Protein AF-A0A2P8I3M5-F1 (afdb_monomer)

Sequence (107 aa):
MVAFTRAARALTTAPCRYTCTAVVDALADVVRSRLVVALPGRVEPVDDRTCRVRLGADAIEHVAADLLLLGAPYTLDASPEVLAALRSAGSGLTGRRPGPPGAPGSR

Mean predicted aligned error: 9.59 Å

Radius of gyration: 16.98 Å; Cα contacts (8 Å, |Δi|>4): 128; chains: 1; bounding box: 29×29×72 Å

Solvent-accessible surface area (backbone atoms only — not comparable to full-atom values): 6620 Å² total; per-residue (Å²): 140,80,86,87,79,79,85,81,77,81,75,84,62,78,86,43,78,38,57,38,38,34,44,30,67,39,42,38,68,64,43,51,75,47,42,94,79,64,57,90,79,29,61,39,67,74,54,100,48,26,15,36,36,57,47,64,26,78,46,65,66,58,45,50,49,54,59,60,44,53,76,57,62,64,50,78,52,58,51,73,66,51,55,50,51,48,52,52,53,54,47,35,74,80,53,79,62,79,71,77,81,76,72,83,77,94,123

Secondary structure (DSSP, 8-state):
----------------SEEEEEEESS-HHHHHHH-TT--TTSEEE-SSS-EEEEEEESSHHHHHHHHHHT-S-EEEEE-HHHHHHHHHHHHHHHS-PPPPPPPSP--

Organism: Saccharothrix carnea (NCBI:txid1280637)

Structure (mmCIF, N/CA/C/O backbone):
data_AF-A0A2P8I3M5-F1
#
_entry.id   AF-A0A2P8I3M5-F1
#
loop_
_atom_site.group_PDB
_atom_site.id
_atom_site.type_symbol
_atom_site.label_atom_id
_atom_site.label_alt_id
_atom_site.label_comp_id
_atom_site.label_asym_id
_atom_site.label_entity_id
_atom_site.label_seq_id
_atom_site.pdbx_PDB_ins_code
_atom_site.Cartn_x
_atom_site.Cartn_y
_atom_site.Cartn_z
_atom_site.occupancy
_atom_site.B_iso_or_equiv
_atom_site.auth_seq_id
_atom_site.auth_comp_id
_atom_site.auth_asym_id
_atom_site.auth_atom_id
_atom_site.pdbx_PDB_model_num
ATOM 1 N N . MET A 1 1 ? -3.177 -2.944 33.459 1.00 35.22 1 MET A N 1
ATOM 2 C CA . MET A 1 1 ? -2.126 -3.941 33.169 1.00 35.22 1 MET A CA 1
ATOM 3 C C . MET A 1 1 ? -2.703 -4.913 32.147 1.00 35.22 1 MET A C 1
ATOM 5 O O . MET A 1 1 ? -3.343 -5.878 32.533 1.00 35.22 1 MET A O 1
ATOM 9 N N . VAL A 1 2 ? -2.622 -4.579 30.856 1.00 36.25 2 VAL A N 1
ATOM 10 C CA . VAL A 1 2 ? -3.164 -5.426 29.779 1.00 36.25 2 VAL A CA 1
ATOM 11 C C . VAL A 1 2 ? -1.988 -6.149 29.141 1.00 36.25 2 VAL A C 1
ATOM 13 O O . VAL A 1 2 ? -1.085 -5.515 28.597 1.00 36.25 2 VAL A O 1
ATOM 16 N N . ALA A 1 3 ? -1.975 -7.471 29.283 1.00 37.25 3 ALA A N 1
ATOM 17 C CA . ALA A 1 3 ? -0.986 -8.349 28.688 1.00 37.25 3 ALA A CA 1
ATOM 18 C C . ALA A 1 3 ? -1.181 -8.375 27.165 1.00 37.25 3 ALA A C 1
ATOM 20 O O . ALA A 1 3 ? -2.072 -9.047 26.652 1.00 37.25 3 ALA A O 1
ATOM 21 N N . PHE A 1 4 ? -0.346 -7.634 26.437 1.00 42.16 4 PHE A N 1
ATOM 22 C CA . PHE A 1 4 ? -0.193 -7.819 24.999 1.00 42.16 4 PHE A CA 1
ATOM 23 C C . PHE A 1 4 ? 0.699 -9.034 24.773 1.00 42.16 4 PHE A C 1
ATOM 25 O O . PHE A 1 4 ? 1.921 -8.970 24.891 1.00 42.16 4 PHE A O 1
ATOM 32 N N . THR A 1 5 ? 0.096 -10.178 24.473 1.00 53.59 5 THR A N 1
ATOM 33 C CA . THR A 1 5 ? 0.860 -11.325 23.987 1.00 53.59 5 THR A CA 1
ATOM 34 C C . THR A 1 5 ? 0.069 -12.051 22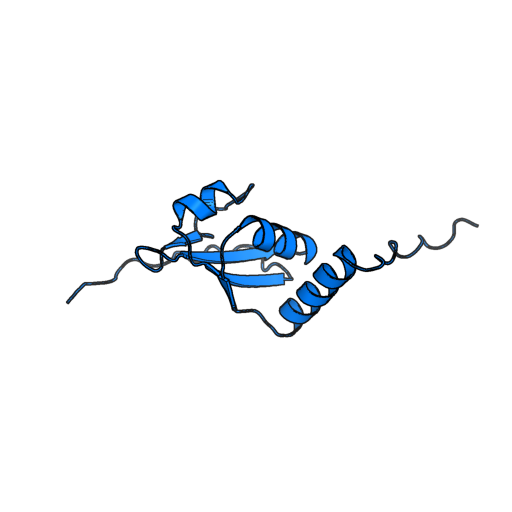.917 1.00 53.59 5 THR A C 1
ATOM 36 O O . THR A 1 5 ? -0.801 -12.860 23.221 1.00 53.59 5 THR A O 1
ATOM 39 N N . ARG A 1 6 ? 0.441 -11.840 21.650 1.00 48.25 6 ARG A N 1
ATOM 40 C CA . ARG A 1 6 ? 0.726 -12.984 20.781 1.00 48.25 6 ARG A CA 1
ATOM 41 C C . ARG A 1 6 ? 1.620 -12.603 19.607 1.00 48.25 6 ARG A C 1
ATOM 43 O O . ARG A 1 6 ? 1.376 -11.637 18.897 1.00 48.25 6 ARG A O 1
ATOM 50 N N . ALA A 1 7 ? 2.660 -13.412 19.451 1.00 54.00 7 ALA A N 1
ATOM 51 C CA . ALA A 1 7 ? 3.700 -13.336 18.443 1.00 54.00 7 ALA A CA 1
ATOM 52 C C . ALA A 1 7 ? 3.157 -13.162 17.015 1.00 54.00 7 ALA A C 1
ATOM 54 O O . ALA A 1 7 ? 2.372 -13.983 16.532 1.00 54.00 7 ALA A O 1
ATOM 55 N N . ALA A 1 8 ? 3.658 -12.143 16.315 1.00 47.31 8 ALA A N 1
ATOM 56 C CA . ALA A 1 8 ? 3.566 -12.064 14.866 1.00 47.31 8 ALA A CA 1
ATOM 57 C C . ALA A 1 8 ? 4.478 -13.151 14.278 1.00 47.31 8 ALA A C 1
ATOM 59 O O . ALA A 1 8 ? 5.704 -13.043 14.309 1.00 47.31 8 ALA A O 1
ATOM 60 N N . ARG A 1 9 ? 3.881 -14.236 13.778 1.00 42.72 9 ARG A N 1
ATOM 61 C CA . ARG A 1 9 ? 4.594 -15.240 12.985 1.00 42.72 9 ARG A CA 1
ATOM 62 C C . ARG A 1 9 ? 5.110 -14.530 11.735 1.00 42.72 9 ARG A C 1
ATOM 64 O O . ARG A 1 9 ? 4.319 -14.176 10.865 1.00 42.72 9 ARG A O 1
ATOM 71 N N . ALA A 1 10 ? 6.414 -14.268 11.689 1.00 48.97 10 ALA A N 1
ATOM 72 C CA . ALA A 1 10 ? 7.075 -13.661 10.545 1.00 48.97 10 ALA A CA 1
ATOM 73 C C . ALA A 1 10 ? 6.863 -14.566 9.326 1.00 48.97 10 ALA A C 1
ATOM 75 O O . ALA A 1 10 ? 7.437 -15.649 9.222 1.00 48.97 10 ALA A O 1
ATOM 76 N N . LEU A 1 11 ? 5.962 -14.160 8.436 1.00 51.62 11 LEU A N 1
ATOM 77 C CA . LEU A 1 11 ? 5.777 -14.814 7.152 1.00 51.62 11 LEU A CA 1
ATOM 78 C C . LEU A 1 11 ? 6.917 -14.338 6.255 1.00 51.62 11 LEU A C 1
ATOM 80 O O . LEU A 1 11 ? 6.892 -13.210 5.761 1.00 51.62 11 LEU A O 1
ATOM 84 N N . THR A 1 12 ? 7.921 -15.200 6.079 1.00 46.53 12 THR A N 1
ATOM 85 C CA . THR A 1 12 ? 8.923 -15.109 5.012 1.00 46.53 12 THR A CA 1
ATOM 86 C C . THR A 1 12 ? 8.187 -15.132 3.676 1.00 46.53 12 THR A C 1
ATOM 88 O O . THR A 1 12 ? 7.952 -16.170 3.068 1.00 46.53 12 THR A O 1
ATOM 91 N N . THR A 1 13 ? 7.758 -13.952 3.246 1.00 54.69 13 THR A N 1
ATOM 92 C CA . THR A 1 13 ? 7.570 -13.665 1.830 1.00 54.69 13 THR A CA 1
ATOM 93 C C . THR A 1 13 ? 8.987 -13.592 1.270 1.00 54.69 13 THR A C 1
ATOM 95 O O . THR A 1 13 ? 9.858 -13.025 1.938 1.00 54.69 13 THR A O 1
ATOM 98 N N . ALA A 1 14 ? 9.259 -14.193 0.108 1.00 59.62 14 ALA A N 1
ATOM 99 C CA . ALA A 1 14 ? 10.522 -13.932 -0.583 1.00 59.62 14 ALA A CA 1
ATOM 100 C C . ALA A 1 14 ? 10.753 -12.407 -0.599 1.00 59.62 14 ALA A C 1
ATOM 102 O O . ALA A 1 14 ? 9.772 -11.679 -0.785 1.00 59.62 14 ALA A O 1
ATOM 103 N N . PRO A 1 15 ? 11.969 -11.913 -0.305 1.00 65.50 15 PRO A N 1
ATOM 104 C CA . PRO A 1 15 ? 12.196 -10.482 -0.160 1.00 65.50 15 PRO A CA 1
ATOM 105 C C . PRO A 1 15 ? 11.881 -9.790 -1.487 1.00 65.50 15 PRO A C 1
ATOM 107 O O . PRO A 1 15 ? 12.659 -9.859 -2.434 1.00 65.50 15 PRO A O 1
ATOM 110 N N . CYS A 1 16 ? 10.703 -9.170 -1.556 1.00 78.31 16 CYS A N 1
ATOM 111 C CA . CYS A 1 16 ? 10.297 -8.360 -2.690 1.00 78.31 16 CYS A CA 1
ATOM 112 C C . CYS A 1 16 ? 11.237 -7.163 -2.803 1.00 78.31 16 CYS A C 1
ATOM 114 O O . CYS A 1 16 ? 11.646 -6.600 -1.785 1.00 78.31 16 CYS A O 1
ATOM 116 N N . ARG A 1 17 ? 11.540 -6.737 -4.029 1.00 88.00 17 ARG A N 1
ATOM 117 C CA . ARG A 1 17 ? 12.436 -5.591 -4.253 1.00 88.00 17 ARG A CA 1
ATOM 118 C C . ARG A 1 17 ? 11.949 -4.304 -3.577 1.00 88.00 17 ARG A C 1
ATOM 120 O O . ARG A 1 17 ? 12.754 -3.564 -3.020 1.00 88.00 17 ARG A O 1
ATOM 127 N N . TYR A 1 18 ? 10.648 -4.030 -3.637 1.00 92.44 18 TYR A N 1
ATOM 128 C CA . TYR A 1 18 ? 10.043 -2.842 -3.046 1.00 92.44 18 TYR A CA 1
ATOM 129 C C . TYR 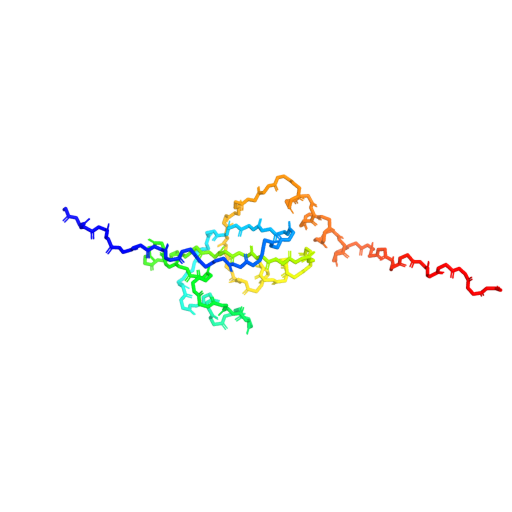A 1 18 ? 9.133 -3.252 -1.899 1.00 92.44 18 TYR A C 1
ATOM 131 O O . TYR A 1 18 ? 8.104 -3.887 -2.123 1.00 92.44 18 TYR A O 1
ATOM 139 N N . THR A 1 19 ? 9.495 -2.869 -0.676 1.00 93.69 19 THR A N 1
ATOM 140 C CA . THR A 1 19 ? 8.705 -3.135 0.533 1.00 93.69 19 THR A CA 1
ATOM 141 C C . THR A 1 19 ? 8.457 -1.861 1.319 1.00 93.69 19 THR A C 1
ATOM 143 O O . THR A 1 19 ? 9.353 -1.025 1.449 1.00 93.69 19 THR A O 1
ATOM 146 N N . CYS A 1 20 ? 7.268 -1.738 1.897 1.00 94.81 20 CYS A N 1
ATOM 147 C CA . CYS A 1 20 ? 6.922 -0.646 2.797 1.00 94.81 20 CYS A CA 1
ATOM 148 C C . CYS A 1 20 ? 5.853 -1.072 3.808 1.00 94.81 20 CYS A C 1
ATOM 150 O O . CYS A 1 20 ? 5.177 -2.094 3.650 1.00 94.81 20 CYS A O 1
ATOM 152 N N . THR A 1 21 ? 5.706 -0.270 4.859 1.00 96.44 21 THR A N 1
ATOM 153 C CA . THR A 1 21 ? 4.650 -0.418 5.858 1.00 96.44 21 THR A CA 1
ATOM 154 C C . THR A 1 21 ? 3.812 0.851 5.891 1.00 96.44 21 THR A C 1
ATOM 156 O O . THR A 1 21 ? 4.343 1.933 6.117 1.00 96.44 21 THR A O 1
ATOM 159 N N . ALA A 1 22 ? 2.504 0.730 5.685 1.00 97.12 22 ALA A N 1
ATOM 160 C CA . ALA A 1 22 ? 1.563 1.833 5.834 1.00 97.12 22 ALA A CA 1
ATOM 161 C C . ALA A 1 22 ? 0.794 1.698 7.153 1.00 97.12 22 ALA A C 1
ATOM 163 O O . ALA A 1 22 ? 0.307 0.612 7.470 1.00 97.12 22 ALA A O 1
ATOM 164 N N . VAL A 1 23 ? 0.657 2.785 7.910 1.00 97.62 23 VAL A N 1
ATOM 165 C CA . VAL A 1 23 ? -0.324 2.882 9.000 1.00 97.62 23 VAL A CA 1
ATOM 166 C C . VAL A 1 23 ? -1.506 3.671 8.467 1.00 97.62 23 VAL A C 1
ATOM 168 O O . VAL A 1 23 ? -1.362 4.838 8.114 1.00 97.62 23 VAL A O 1
ATOM 171 N N . VAL A 1 24 ? -2.650 3.010 8.356 1.00 97.56 24 VAL A N 1
ATOM 172 C CA . VAL A 1 24 ? -3.846 3.506 7.674 1.00 97.56 24 VAL A CA 1
ATOM 173 C C . VAL A 1 24 ? -4.884 3.902 8.712 1.00 97.56 24 VAL A C 1
ATOM 175 O O . VAL A 1 24 ? -5.165 3.121 9.623 1.00 97.56 24 VAL A O 1
ATOM 178 N N . ASP A 1 25 ? -5.490 5.078 8.552 1.00 97.06 25 ASP A N 1
ATOM 179 C CA . ASP A 1 25 ? -6.624 5.539 9.365 1.00 97.06 25 ASP A CA 1
ATOM 180 C C . ASP A 1 25 ? -7.925 4.870 8.890 1.00 97.06 25 ASP A C 1
ATOM 182 O O . ASP A 1 25 ? -8.825 5.495 8.325 1.00 97.06 25 ASP A O 1
ATOM 186 N N . ALA A 1 26 ? -7.959 3.543 9.022 1.00 96.00 26 ALA A N 1
ATOM 187 C CA . ALA A 1 26 ? -9.108 2.694 8.759 1.00 96.00 26 ALA A CA 1
ATOM 188 C C . ALA A 1 26 ? -8.985 1.352 9.497 1.00 96.00 26 ALA A C 1
ATOM 190 O O . ALA A 1 26 ? -7.891 0.820 9.709 1.00 96.00 26 ALA A O 1
ATOM 191 N N . LEU A 1 27 ? -10.141 0.762 9.805 1.00 95.25 27 LEU A N 1
ATOM 192 C CA . LEU A 1 27 ? -10.244 -0.577 10.377 1.00 95.25 27 LEU A CA 1
ATOM 193 C C . LEU A 1 27 ? -9.641 -1.637 9.450 1.00 95.25 27 LEU A C 1
ATOM 195 O O . LEU A 1 27 ? -9.828 -1.608 8.231 1.00 95.25 27 LEU A O 1
ATOM 199 N N . ALA A 1 28 ? -9.001 -2.640 10.051 1.00 93.44 28 ALA A N 1
ATOM 200 C CA . ALA A 1 28 ? -8.343 -3.720 9.321 1.00 93.44 28 ALA A CA 1
ATOM 201 C C . ALA A 1 28 ? -9.286 -4.454 8.349 1.00 93.44 28 ALA A C 1
ATOM 203 O O . ALA A 1 28 ? -8.882 -4.769 7.233 1.00 93.44 28 ALA A O 1
ATOM 204 N N . ASP A 1 29 ? -10.544 -4.691 8.729 1.00 91.94 29 ASP A N 1
ATOM 205 C CA . ASP A 1 29 ? -11.512 -5.385 7.867 1.00 91.94 29 ASP A CA 1
ATOM 206 C C . ASP A 1 29 ? -11.948 -4.540 6.667 1.00 91.94 29 ASP A C 1
ATOM 208 O O . ASP A 1 29 ? -12.083 -5.061 5.558 1.00 91.94 29 ASP A O 1
ATOM 212 N N . VAL A 1 30 ? -12.061 -3.220 6.850 1.00 92.75 30 VAL A N 1
ATOM 213 C CA . VAL A 1 30 ? -12.321 -2.283 5.749 1.00 92.75 30 VAL A CA 1
ATOM 214 C C . VAL A 1 30 ? -11.162 -2.319 4.760 1.00 92.75 30 VAL A C 1
ATOM 216 O O . VAL A 1 30 ? -11.385 -2.454 3.560 1.00 92.75 30 VAL A O 1
ATOM 219 N N . VAL A 1 31 ? -9.921 -2.268 5.244 1.00 93.38 31 VAL A N 1
ATOM 220 C CA . VAL A 1 31 ? -8.738 -2.304 4.374 1.00 93.38 31 VAL A CA 1
ATOM 221 C C . VAL A 1 31 ? -8.599 -3.650 3.657 1.00 93.38 31 VAL A C 1
ATOM 223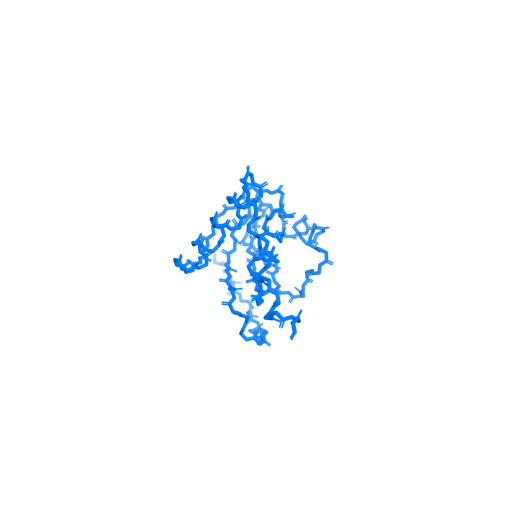 O O . VAL A 1 31 ? -8.357 -3.677 2.451 1.00 93.38 31 VAL A O 1
ATOM 226 N N . ARG A 1 32 ? -8.824 -4.773 4.350 1.00 91.38 32 ARG A N 1
ATOM 227 C CA . ARG A 1 32 ? -8.812 -6.115 3.736 1.00 91.38 32 ARG A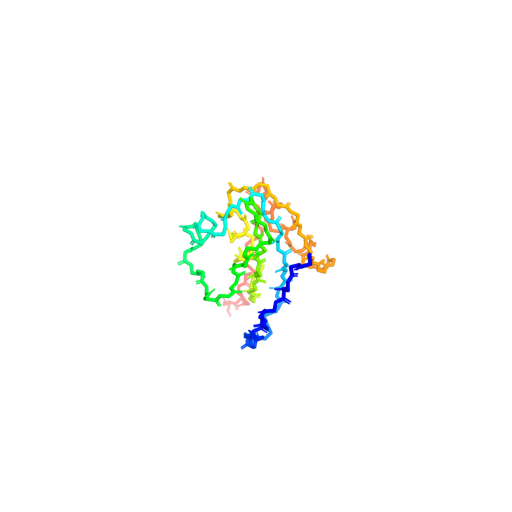 CA 1
ATOM 228 C C . ARG A 1 32 ? -9.837 -6.254 2.616 1.00 91.38 32 ARG A C 1
ATOM 230 O O . ARG A 1 32 ? -9.530 -6.900 1.624 1.00 91.38 32 ARG A O 1
ATOM 237 N N . SER A 1 33 ? -11.011 -5.633 2.747 1.00 90.88 33 SER A N 1
ATOM 238 C CA . SER A 1 33 ? -12.051 -5.681 1.710 1.00 90.88 33 SER A CA 1
ATOM 239 C C . SER A 1 33 ? -11.673 -4.949 0.413 1.00 90.88 33 SER A C 1
ATOM 241 O O . SER A 1 33 ? -12.275 -5.202 -0.627 1.00 90.88 33 SER A O 1
ATOM 243 N N . ARG A 1 34 ? -10.682 -4.046 0.463 1.00 90.19 34 ARG A N 1
ATOM 244 C CA . ARG A 1 34 ? -10.2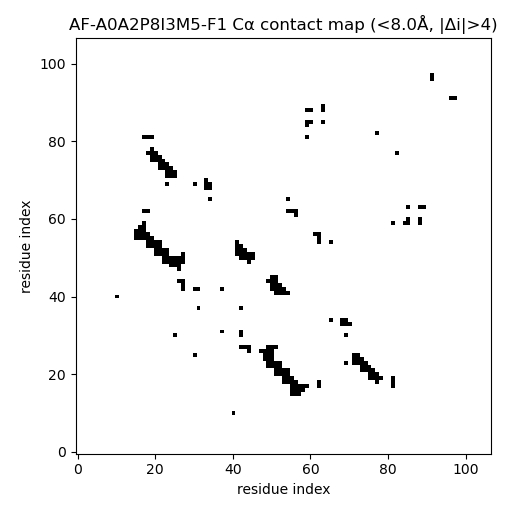56 -3.216 -0.677 1.00 90.19 34 ARG A CA 1
ATOM 245 C C . ARG A 1 34 ? -9.075 -3.799 -1.447 1.00 90.19 34 ARG A C 1
ATOM 247 O O . ARG A 1 34 ? -8.920 -3.537 -2.636 1.00 90.19 34 ARG A O 1
ATOM 254 N N . LEU A 1 35 ? -8.230 -4.572 -0.773 1.00 86.00 35 LEU A N 1
ATOM 255 C CA . LEU A 1 35 ? -7.061 -5.192 -1.385 1.00 86.00 35 LEU A CA 1
ATOM 256 C C . LEU A 1 35 ? -7.476 -6.487 -2.092 1.00 86.00 35 LEU A C 1
ATOM 258 O O . LEU A 1 35 ? -7.880 -7.453 -1.450 1.00 86.00 35 LEU A O 1
ATOM 262 N N . VAL A 1 36 ? -7.327 -6.514 -3.420 1.00 70.94 36 VAL A N 1
ATOM 263 C CA . VAL A 1 36 ? -7.739 -7.637 -4.288 1.00 70.94 36 VAL A CA 1
ATOM 264 C C . VAL A 1 36 ? -7.064 -8.957 -3.886 1.00 70.94 36 VAL A C 1
ATOM 266 O O . VAL A 1 36 ? -7.676 -10.019 -3.980 1.00 70.94 36 VAL A O 1
ATOM 269 N N . VAL A 1 37 ? -5.819 -8.896 -3.396 1.00 67.19 37 VAL A N 1
ATOM 270 C CA . VAL A 1 37 ? -5.075 -10.048 -2.859 1.00 67.19 37 VAL A CA 1
ATOM 271 C C . VAL A 1 37 ? -4.412 -9.665 -1.531 1.00 67.19 37 VAL A C 1
ATOM 273 O O . VAL A 1 37 ? -3.200 -9.458 -1.437 1.00 67.19 37 VAL A O 1
ATOM 276 N N . ALA A 1 38 ? -5.204 -9.561 -0.464 1.00 63.50 38 ALA A N 1
ATOM 277 C CA . ALA A 1 38 ? -4.657 -9.448 0.885 1.00 63.50 38 ALA A CA 1
ATOM 278 C C . ALA A 1 38 ? -4.183 -10.824 1.381 1.00 63.50 38 ALA A C 1
ATOM 280 O O . ALA A 1 38 ? -4.980 -11.641 1.844 1.00 63.50 38 ALA A O 1
ATOM 281 N N . LEU A 1 39 ? -2.874 -11.090 1.320 1.00 65.31 39 LEU A N 1
ATOM 282 C CA . LEU A 1 39 ? -2.320 -12.271 1.988 1.00 65.31 39 LEU A CA 1
ATOM 283 C C . LEU A 1 39 ? -2.578 -12.193 3.507 1.00 65.31 39 LEU A C 1
ATOM 285 O O . LEU A 1 39 ? -2.428 -11.112 4.098 1.00 65.31 39 LEU A O 1
ATOM 289 N N . PRO A 1 40 ? -2.910 -13.322 4.163 1.00 65.62 40 PRO A N 1
ATOM 290 C CA . PRO A 1 40 ? -3.057 -13.380 5.612 1.00 65.62 40 PRO A CA 1
ATOM 291 C C . PRO A 1 40 ? -1.843 -12.764 6.316 1.00 65.62 40 PRO A C 1
ATOM 293 O O . PRO A 1 40 ? -0.698 -13.051 5.973 1.00 65.62 40 PRO A O 1
ATOM 296 N N . GLY A 1 41 ? -2.090 -11.889 7.291 1.00 74.31 41 GLY A N 1
ATOM 297 C CA . GLY A 1 41 ? -1.039 -11.211 8.050 1.00 74.31 41 GLY A CA 1
ATOM 298 C C . GLY A 1 41 ? -0.444 -9.965 7.390 1.00 74.31 41 GLY A C 1
ATOM 299 O O . GLY A 1 41 ? 0.379 -9.316 8.016 1.00 74.31 41 GLY A O 1
ATOM 300 N N . ARG A 1 42 ? -0.823 -9.563 6.169 1.00 87.50 42 ARG A N 1
ATOM 301 C CA . ARG A 1 42 ? -0.387 -8.250 5.644 1.00 87.50 42 ARG A CA 1
ATOM 302 C C . ARG A 1 42 ? -1.081 -7.081 6.329 1.00 87.50 42 ARG A C 1
ATOM 304 O O . ARG A 1 42 ? -0.454 -6.044 6.487 1.00 87.50 42 ARG A O 1
ATOM 311 N N . VAL A 1 43 ? -2.333 -7.264 6.741 1.00 93.31 43 VAL A N 1
ATOM 312 C CA . VAL A 1 43 ? -3.127 -6.254 7.447 1.00 93.31 43 VAL A CA 1
ATOM 313 C C . VAL A 1 43 ? -3.286 -6.678 8.901 1.00 93.31 43 VAL A C 1
ATOM 315 O O . VAL A 1 43 ? -3.896 -7.715 9.180 1.00 93.31 43 VAL A O 1
ATOM 318 N N . GLU A 1 44 ? -2.758 -5.882 9.819 1.00 93.38 44 GLU A N 1
ATOM 319 C CA . GLU A 1 44 ? -2.781 -6.119 11.263 1.00 93.38 44 GLU A CA 1
ATOM 320 C C . GLU A 1 44 ? -3.428 -4.907 11.956 1.00 93.38 44 GLU A C 1
ATOM 322 O O . GLU A 1 44 ? -2.995 -3.784 11.706 1.00 93.38 44 GLU A O 1
ATOM 327 N N . PRO A 1 45 ? -4.470 -5.080 12.789 1.00 95.00 45 PRO A N 1
ATOM 328 C CA . PRO A 1 45 ? -5.026 -3.964 13.553 1.00 95.00 45 PRO A CA 1
ATOM 329 C C . PRO A 1 45 ? -3.968 -3.406 14.516 1.00 95.00 45 PRO A C 1
ATOM 331 O O . PRO A 1 45 ? -3.216 -4.174 15.117 1.00 95.00 45 PRO A O 1
ATOM 334 N N . VAL A 1 46 ? -3.908 -2.080 14.641 1.00 94.62 46 VAL A N 1
ATOM 335 C CA . VAL A 1 46 ? -3.053 -1.387 15.622 1.00 94.62 46 VAL A CA 1
ATOM 336 C C . VAL A 1 46 ? -3.904 -0.938 16.808 1.00 94.62 46 VAL A C 1
ATOM 338 O O . VAL A 1 46 ? -3.51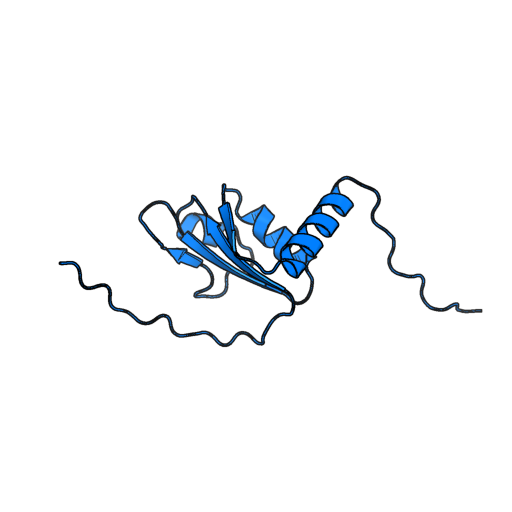8 -1.161 17.954 1.00 94.62 46 VAL A O 1
ATOM 341 N N . ASP A 1 47 ? -5.081 -0.378 16.522 1.00 92.06 47 ASP A N 1
ATOM 342 C CA . ASP A 1 47 ? -6.104 0.024 17.489 1.00 92.06 47 ASP A CA 1
ATOM 343 C C . ASP A 1 47 ? -7.520 -0.093 16.872 1.00 92.06 47 ASP A C 1
ATOM 345 O O . ASP A 1 47 ? -7.697 -0.672 15.796 1.00 92.06 47 ASP A O 1
ATOM 349 N N . ASP A 1 48 ? -8.533 0.454 17.552 1.00 91.31 48 ASP A N 1
ATOM 350 C CA . ASP A 1 48 ? -9.950 0.399 17.155 1.00 91.31 48 ASP A CA 1
ATOM 351 C C . ASP A 1 48 ? -10.306 1.272 15.937 1.00 91.31 48 ASP A C 1
ATOM 353 O O . ASP A 1 48 ? -11.474 1.381 15.562 1.00 91.31 48 ASP A O 1
ATOM 357 N N . ARG A 1 49 ? -9.332 1.942 15.319 1.00 94.44 49 ARG A N 1
ATOM 358 C CA . ARG A 1 49 ? -9.532 2.812 14.154 1.00 94.44 49 ARG A CA 1
ATOM 359 C C . ARG A 1 49 ? -8.451 2.685 13.094 1.00 94.44 49 ARG A C 1
ATOM 361 O O . ARG A 1 49 ? -8.712 3.046 11.949 1.00 94.44 49 ARG A O 1
ATOM 368 N N . THR A 1 50 ? -7.272 2.194 13.449 1.00 96.25 50 THR A N 1
ATOM 369 C CA . THR A 1 50 ? -6.114 2.149 12.565 1.00 96.25 50 THR A CA 1
ATOM 370 C C . THR A 1 50 ? -5.601 0.731 12.367 1.00 96.25 50 THR A C 1
ATOM 372 O O . THR A 1 50 ? -5.711 -0.156 13.223 1.00 96.25 50 THR A O 1
ATOM 375 N N . CYS A 1 51 ? -5.003 0.495 11.205 1.00 96.19 51 CYS A N 1
ATOM 376 C CA . CYS A 1 51 ? -4.335 -0.763 10.921 1.00 96.19 51 CYS A CA 1
ATOM 377 C C . CYS A 1 51 ? -3.002 -0.550 10.217 1.00 96.19 51 CYS A C 1
ATOM 379 O O . CYS A 1 51 ? -2.763 0.440 9.528 1.00 96.19 51 CYS A O 1
ATOM 381 N N . ARG A 1 52 ? -2.119 -1.524 10.397 1.00 96.25 52 ARG A N 1
ATOM 382 C CA . ARG A 1 52 ? -0.827 -1.616 9.745 1.00 96.25 52 ARG A CA 1
ATOM 383 C C . ARG A 1 52 ? -0.939 -2.530 8.539 1.00 96.25 52 ARG A C 1
ATOM 385 O O . ARG A 1 52 ? -1.389 -3.667 8.664 1.00 96.25 52 ARG A O 1
ATOM 392 N N . VAL A 1 53 ? -0.466 -2.059 7.395 1.00 95.12 53 VAL A N 1
ATOM 393 C CA . VAL A 1 53 ? -0.444 -2.799 6.137 1.00 95.12 53 VAL A CA 1
ATOM 394 C C . VAL A 1 53 ? 0.996 -2.964 5.675 1.00 95.12 53 VAL A C 1
ATOM 396 O O . VAL A 1 53 ? 1.685 -1.983 5.410 1.00 95.12 53 VAL A O 1
ATOM 399 N N . ARG A 1 54 ? 1.460 -4.208 5.561 1.00 93.88 54 ARG A N 1
ATOM 400 C CA . ARG A 1 54 ? 2.744 -4.543 4.938 1.00 93.88 54 ARG A CA 1
ATOM 401 C C . ARG A 1 54 ? 2.539 -4.789 3.451 1.00 93.88 54 ARG A C 1
ATOM 403 O O . ARG A 1 54 ? 1.806 -5.707 3.076 1.00 93.88 54 ARG A O 1
ATOM 410 N N . LEU A 1 55 ? 3.218 -4.002 2.626 1.00 91.38 55 LEU A N 1
ATOM 411 C CA . LEU A 1 55 ? 3.167 -4.084 1.170 1.00 91.38 55 LEU A CA 1
ATOM 412 C C . LEU A 1 55 ? 4.531 -4.505 0.626 1.00 91.38 55 LEU A C 1
ATOM 414 O O . LEU A 1 55 ? 5.577 -4.151 1.174 1.00 91.38 55 LEU A O 1
ATOM 418 N N . GLY A 1 56 ? 4.507 -5.285 -0.449 1.00 90.50 56 GLY A N 1
ATOM 419 C CA . GLY A 1 56 ? 5.709 -5.825 -1.065 1.00 90.50 56 GLY A CA 1
ATOM 420 C C . GLY A 1 56 ? 5.443 -6.312 -2.481 1.00 90.50 56 GLY A C 1
ATOM 421 O O . GLY A 1 56 ? 4.535 -7.126 -2.674 1.00 90.50 56 GLY A O 1
ATOM 422 N N . ALA A 1 57 ? 6.230 -5.828 -3.442 1.00 90.44 57 ALA A N 1
ATOM 423 C CA . ALA A 1 57 ? 6.221 -6.298 -4.824 1.00 90.44 57 ALA A CA 1
ATOM 424 C C . ALA A 1 57 ? 7.580 -6.077 -5.511 1.00 90.44 57 ALA A C 1
ATOM 426 O O . ALA A 1 57 ? 8.395 -5.267 -5.068 1.00 90.44 57 ALA A O 1
ATOM 427 N N . ASP A 1 58 ? 7.814 -6.777 -6.619 1.00 90.25 58 ASP A N 1
ATOM 428 C CA . ASP A 1 58 ? 9.038 -6.617 -7.419 1.00 90.25 58 ASP A CA 1
ATOM 429 C C . ASP A 1 58 ? 8.967 -5.449 -8.412 1.00 90.25 58 ASP A C 1
ATOM 431 O O . ASP A 1 58 ? 9.996 -4.976 -8.891 1.00 90.25 58 ASP A O 1
ATOM 435 N N . ALA A 1 59 ? 7.756 -4.949 -8.674 1.00 90.81 59 ALA A N 1
ATOM 436 C CA . ALA A 1 59 ? 7.487 -3.760 -9.475 1.00 90.81 59 ALA A CA 1
ATOM 437 C C . ALA A 1 59 ? 6.829 -2.685 -8.602 1.00 90.81 59 ALA A C 1
ATOM 439 O O . ALA A 1 59 ? 5.880 -2.968 -7.863 1.00 90.81 59 ALA A O 1
ATOM 440 N N . ILE A 1 60 ? 7.323 -1.448 -8.689 1.00 93.56 60 ILE A N 1
ATOM 441 C CA . ILE A 1 60 ? 6.854 -0.348 -7.839 1.00 93.56 60 ILE A CA 1
ATOM 442 C C . ILE A 1 60 ? 5.396 0.028 -8.130 1.00 93.56 60 ILE A C 1
ATOM 444 O O . ILE A 1 60 ? 4.668 0.449 -7.235 1.00 93.56 60 ILE A O 1
ATOM 448 N N . GLU A 1 61 ? 4.940 -0.175 -9.364 1.00 91.69 61 GLU A N 1
ATOM 449 C CA . GLU A 1 61 ? 3.583 0.116 -9.814 1.00 91.69 61 GLU A CA 1
ATOM 450 C C . GLU A 1 61 ? 2.537 -0.721 -9.074 1.00 91.69 61 GLU A C 1
ATOM 452 O O . GLU A 1 61 ? 1.447 -0.224 -8.802 1.00 91.69 61 GLU A O 1
ATOM 457 N N . HIS A 1 62 ? 2.871 -1.957 -8.691 1.00 91.69 62 HIS A N 1
ATOM 458 C CA . HIS A 1 62 ? 1.980 -2.793 -7.885 1.00 91.69 62 HIS A CA 1
ATOM 459 C C . HIS A 1 62 ? 1.844 -2.250 -6.458 1.00 91.69 62 HIS A C 1
ATOM 461 O O . HIS A 1 62 ? 0.732 -2.159 -5.948 1.00 91.69 62 HIS A O 1
ATOM 467 N N . VAL A 1 63 ? 2.946 -1.800 -5.843 1.00 93.62 63 VAL A N 1
ATOM 468 C CA . VAL A 1 63 ? 2.896 -1.136 -4.527 1.00 93.62 63 VAL A CA 1
ATOM 469 C C . VAL A 1 63 ? 2.080 0.155 -4.608 1.00 93.62 63 VAL A C 1
ATOM 471 O O . VAL A 1 63 ? 1.261 0.424 -3.734 1.00 93.62 63 VAL A O 1
ATOM 474 N N . ALA A 1 64 ? 2.269 0.949 -5.666 1.00 94.38 64 ALA A N 1
ATOM 475 C CA . ALA A 1 64 ? 1.505 2.174 -5.879 1.00 94.38 64 ALA A CA 1
ATOM 476 C C . ALA A 1 64 ? -0.000 1.894 -6.040 1.00 94.38 64 ALA A C 1
ATOM 478 O O . ALA A 1 64 ? -0.815 2.601 -5.451 1.00 94.38 64 ALA A O 1
ATOM 479 N N . ALA A 1 65 ? -0.373 0.854 -6.792 1.00 92.88 65 ALA A N 1
ATOM 480 C CA . ALA A 1 65 ? -1.763 0.439 -6.947 1.00 92.88 65 ALA A CA 1
ATOM 481 C C . ALA A 1 65 ? -2.381 -0.012 -5.613 1.00 92.88 65 ALA A C 1
ATOM 483 O O . ALA A 1 65 ? -3.472 0.441 -5.271 1.00 92.88 65 ALA A O 1
ATOM 484 N N . ASP A 1 66 ? -1.670 -0.826 -4.827 1.00 93.31 66 ASP A N 1
ATOM 485 C CA . ASP A 1 66 ? -2.135 -1.255 -3.504 1.00 93.31 66 ASP A CA 1
ATOM 486 C C . ASP A 1 66 ? -2.346 -0.058 -2.564 1.00 93.31 66 ASP A C 1
ATOM 488 O O . ASP A 1 66 ? -3.372 0.016 -1.889 1.00 93.31 66 ASP A O 1
ATOM 492 N N . LEU A 1 67 ? -1.422 0.913 -2.559 1.00 94.50 67 LEU A N 1
ATOM 493 C CA . LEU A 1 67 ? -1.550 2.147 -1.774 1.00 94.50 67 LEU A CA 1
ATOM 494 C C . LEU A 1 67 ? -2.775 2.976 -2.185 1.00 94.50 67 LEU A C 1
ATOM 496 O O . LEU A 1 67 ? -3.472 3.503 -1.320 1.00 94.50 67 LEU A O 1
ATOM 500 N N . LEU A 1 68 ? -3.069 3.067 -3.485 1.00 93.31 68 LEU A N 1
ATOM 501 C CA . LEU A 1 68 ? -4.269 3.744 -3.987 1.00 93.31 68 LEU A CA 1
ATOM 502 C C . LEU A 1 68 ? -5.550 3.023 -3.548 1.00 93.31 68 LEU A C 1
ATOM 504 O O . LEU A 1 68 ? -6.520 3.672 -3.153 1.00 93.31 68 LEU A O 1
ATOM 508 N N . LEU A 1 69 ? -5.545 1.688 -3.567 1.00 93.62 69 LEU A N 1
ATOM 509 C CA . LEU A 1 69 ? -6.682 0.870 -3.145 1.00 93.62 69 LEU A CA 1
ATOM 510 C C . LEU A 1 69 ? -6.972 0.970 -1.643 1.00 93.62 69 LEU A C 1
ATOM 512 O O . LEU A 1 69 ? -8.108 0.724 -1.240 1.00 93.62 69 LEU A O 1
ATOM 516 N N . LEU A 1 70 ? -6.010 1.387 -0.808 1.00 93.38 70 LEU A N 1
ATOM 517 C CA . LEU A 1 70 ? -6.257 1.592 0.624 1.00 93.38 70 LEU A CA 1
ATOM 518 C C . LE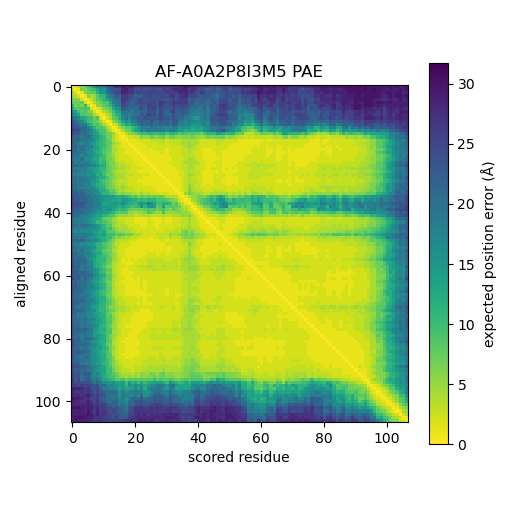U A 1 70 ? -7.418 2.554 0.878 1.00 93.38 70 LEU A C 1
ATOM 520 O O . LEU A 1 70 ? -8.153 2.348 1.841 1.00 93.38 70 LEU A O 1
ATOM 524 N N . GLY A 1 71 ? -7.612 3.570 0.025 1.00 90.94 71 GLY A N 1
ATOM 525 C CA . GLY A 1 71 ? -8.783 4.457 0.040 1.00 90.94 71 GLY A CA 1
ATOM 526 C C . GLY A 1 71 ? -9.002 5.216 1.357 1.00 90.94 71 GLY A C 1
ATOM 527 O O . GLY A 1 71 ? -10.143 5.526 1.707 1.00 90.94 71 GLY A O 1
ATOM 528 N N . ALA A 1 72 ? -7.944 5.425 2.135 1.00 94.81 72 ALA A N 1
ATOM 529 C CA . ALA A 1 72 ? -7.958 6.124 3.414 1.00 94.81 72 ALA A CA 1
ATOM 530 C C . ALA A 1 72 ? -6.604 6.819 3.633 1.00 94.81 72 ALA A C 1
ATOM 532 O O . ALA A 1 72 ? -5.609 6.394 3.036 1.00 94.81 72 ALA A O 1
ATOM 533 N N . PRO A 1 73 ? -6.541 7.872 4.467 1.00 97.12 73 PRO A N 1
ATOM 534 C CA . PRO A 1 73 ? -5.277 8.490 4.843 1.00 97.12 73 PRO A CA 1
ATOM 535 C C . PRO A 1 73 ? -4.321 7.466 5.458 1.00 97.12 73 PRO A C 1
ATOM 537 O O . PRO A 1 73 ? -4.741 6.582 6.206 1.00 97.12 73 PRO A O 1
ATOM 540 N N . TYR A 1 74 ? -3.032 7.599 5.162 1.00 96.94 74 TYR A N 1
ATOM 541 C CA . TYR A 1 74 ? -2.006 6.746 5.744 1.00 96.94 74 TYR A CA 1
ATOM 542 C C . TYR A 1 74 ? -0.688 7.492 5.933 1.00 96.94 74 TYR A C 1
ATOM 544 O O . TYR A 1 74 ? -0.380 8.444 5.215 1.00 96.94 74 TYR A O 1
ATOM 552 N N . THR A 1 75 ? 0.116 7.018 6.878 1.00 96.88 75 THR A N 1
ATOM 553 C CA . THR A 1 75 ? 1.545 7.329 6.960 1.00 96.88 75 THR A CA 1
ATOM 554 C C . THR A 1 75 ? 2.342 6.150 6.420 1.00 96.88 75 THR A C 1
ATOM 556 O O . THR A 1 75 ? 1.935 4.997 6.572 1.00 96.88 75 THR A O 1
ATOM 559 N N . LEU A 1 76 ? 3.452 6.428 5.734 1.00 97.06 76 LEU A N 1
ATOM 560 C CA . LEU A 1 76 ? 4.249 5.408 5.057 1.00 97.06 76 LEU A CA 1
ATOM 561 C C . LEU A 1 76 ? 5.660 5.354 5.636 1.00 97.06 76 LEU A C 1
ATOM 563 O O . LEU A 1 76 ? 6.385 6.345 5.593 1.00 97.06 76 LEU A O 1
ATOM 567 N N . ASP A 1 77 ? 6.045 4.176 6.109 1.00 97.06 77 ASP A N 1
ATOM 568 C CA . ASP A 1 77 ? 7.416 3.821 6.448 1.00 97.06 77 ASP A CA 1
ATOM 569 C C . ASP A 1 77 ? 8.031 3.023 5.291 1.00 97.06 77 ASP A C 1
ATOM 571 O O . ASP A 1 77 ? 7.565 1.934 4.928 1.00 97.06 77 ASP A O 1
ATOM 575 N N . ALA A 1 78 ? 9.035 3.614 4.651 1.00 95.00 78 ALA A N 1
ATOM 576 C CA . ALA A 1 78 ? 9.695 3.076 3.473 1.00 95.00 78 ALA A CA 1
ATOM 577 C C . ALA A 1 78 ? 11.102 3.668 3.327 1.00 95.00 78 ALA A C 1
ATOM 579 O O . ALA A 1 78 ? 11.379 4.778 3.786 1.00 95.00 78 ALA A O 1
ATOM 580 N N . SER A 1 79 ? 11.985 2.958 2.622 1.00 96.31 79 SER A N 1
ATOM 581 C CA . SER A 1 79 ? 13.308 3.494 2.301 1.00 96.31 79 SER A CA 1
ATOM 582 C C . SER A 1 79 ? 13.209 4.717 1.369 1.00 96.31 79 SER A C 1
ATOM 584 O O . SER A 1 79 ? 12.249 4.840 0.595 1.00 96.31 79 SER A O 1
ATOM 586 N N . PRO A 1 80 ? 14.218 5.610 1.359 1.00 96.00 80 PRO A N 1
ATOM 587 C CA . PRO A 1 80 ? 14.256 6.740 0.429 1.00 96.00 80 PRO A CA 1
ATOM 588 C C . PRO A 1 80 ? 14.155 6.325 -1.048 1.00 96.00 80 PRO A C 1
ATOM 590 O O . PRO A 1 80 ? 13.559 7.053 -1.844 1.00 96.00 80 PRO A O 1
ATOM 593 N N . GLU A 1 81 ? 14.693 5.151 -1.403 1.00 95.00 81 GLU A N 1
ATOM 594 C CA . GLU A 1 81 ? 14.597 4.565 -2.745 1.00 95.00 81 GLU A CA 1
ATOM 595 C C . GLU A 1 81 ? 13.144 4.242 -3.115 1.00 95.00 81 GLU A C 1
ATOM 597 O O . GLU A 1 81 ? 12.671 4.660 -4.172 1.00 95.00 81 GLU A O 1
ATOM 602 N N . VAL A 1 82 ? 12.403 3.572 -2.225 1.00 96.25 82 VAL A N 1
ATOM 603 C CA . VAL A 1 82 ? 10.984 3.248 -2.443 1.00 96.25 82 VAL A CA 1
ATOM 604 C C . VAL A 1 82 ? 10.160 4.529 -2.568 1.00 96.25 82 VAL A C 1
ATOM 606 O O . VAL A 1 82 ? 9.350 4.657 -3.485 1.00 96.25 82 VAL A O 1
ATOM 609 N N . LEU A 1 83 ? 10.401 5.522 -1.704 1.00 97.19 83 LEU A N 1
ATOM 610 C CA . LEU A 1 83 ? 9.715 6.815 -1.779 1.00 97.19 83 LEU A CA 1
ATOM 611 C C . LEU A 1 83 ? 10.006 7.557 -3.093 1.00 97.19 83 LEU A C 1
ATOM 613 O O . LEU A 1 83 ? 9.121 8.227 -3.625 1.00 97.19 83 LEU A O 1
ATOM 617 N N . ALA A 1 84 ? 11.233 7.479 -3.614 1.00 95.94 84 ALA A N 1
ATOM 618 C CA . ALA A 1 84 ? 11.595 8.078 -4.898 1.00 95.94 84 ALA A CA 1
ATOM 619 C C . ALA A 1 84 ? 10.917 7.360 -6.072 1.00 95.94 84 ALA A C 1
ATOM 621 O O . ALA A 1 84 ? 10.376 8.017 -6.964 1.00 95.94 84 ALA A O 1
ATOM 622 N N . ALA A 1 85 ? 10.878 6.028 -6.039 1.00 95.19 85 ALA A N 1
ATOM 623 C CA . ALA A 1 85 ? 10.214 5.222 -7.053 1.00 95.19 85 ALA A CA 1
ATOM 624 C C . ALA A 1 85 ? 8.692 5.473 -7.074 1.00 95.19 85 ALA A C 1
ATOM 626 O O . ALA A 1 85 ? 8.127 5.687 -8.145 1.00 95.19 85 ALA A O 1
ATOM 627 N N . LEU A 1 86 ? 8.037 5.568 -5.907 1.00 95.81 86 LEU A N 1
ATOM 628 C CA . LEU A 1 86 ? 6.618 5.945 -5.799 1.00 95.81 86 LEU A CA 1
ATOM 629 C C . LEU A 1 86 ? 6.346 7.346 -6.362 1.00 95.81 86 LEU A C 1
ATOM 631 O O . LEU A 1 86 ? 5.376 7.538 -7.094 1.00 95.81 86 LEU A O 1
ATOM 635 N N . ARG A 1 87 ? 7.215 8.324 -6.071 1.00 94.56 87 ARG A N 1
ATOM 636 C CA . ARG A 1 87 ? 7.112 9.680 -6.638 1.00 94.56 87 ARG A CA 1
ATOM 637 C C . ARG A 1 87 ? 7.215 9.668 -8.162 1.00 94.56 87 ARG A C 1
ATOM 639 O O . ARG A 1 87 ? 6.442 10.355 -8.829 1.00 94.56 87 ARG A O 1
ATOM 646 N N . SER A 1 88 ? 8.135 8.877 -8.713 1.00 92.56 88 SER A N 1
ATOM 647 C CA . SER A 1 88 ? 8.288 8.716 -10.162 1.00 92.56 88 SER A CA 1
ATOM 648 C C . SER A 1 88 ? 7.056 8.060 -10.788 1.00 92.56 88 SER A C 1
ATOM 650 O O . SER A 1 88 ? 6.517 8.594 -11.757 1.00 92.56 88 SER A O 1
ATOM 652 N N . ALA A 1 89 ? 6.551 6.976 -10.188 1.00 92.06 89 ALA A N 1
ATOM 653 C CA . ALA A 1 89 ? 5.336 6.300 -10.634 1.00 92.06 89 ALA A CA 1
ATOM 654 C C . ALA A 1 89 ? 4.126 7.249 -10.633 1.00 92.06 89 ALA A C 1
ATOM 656 O O . ALA A 1 89 ? 3.439 7.364 -11.645 1.00 92.06 89 ALA A O 1
ATOM 657 N N . GLY A 1 90 ? 3.917 7.996 -9.543 1.00 91.25 90 GLY A N 1
ATOM 658 C CA . GLY A 1 90 ? 2.851 8.997 -9.443 1.00 91.25 90 GLY A CA 1
ATOM 659 C C . GLY A 1 90 ? 2.974 10.107 -10.489 1.00 91.25 90 GLY A C 1
ATOM 660 O O . GLY A 1 90 ? 1.998 10.442 -11.155 1.00 91.25 90 GLY A O 1
ATOM 661 N N . SER A 1 91 ? 4.187 10.622 -10.706 1.00 89.94 91 SER A N 1
ATOM 662 C CA . SER A 1 91 ? 4.457 11.630 -11.743 1.00 89.94 91 SER A CA 1
ATOM 663 C C . SER A 1 91 ? 4.187 11.097 -13.154 1.00 89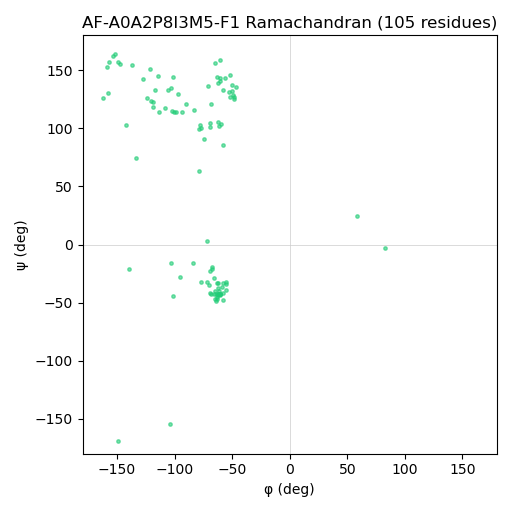.94 91 SER A C 1
ATOM 665 O O . SER A 1 91 ? 3.743 11.839 -14.023 1.00 89.94 91 SER A O 1
ATOM 667 N N . GLY A 1 92 ? 4.424 9.806 -13.397 1.00 86.88 92 GLY A N 1
ATOM 668 C CA . GLY A 1 92 ? 4.126 9.151 -14.670 1.00 86.88 92 GLY A CA 1
ATOM 669 C C . GLY A 1 92 ? 2.629 8.986 -14.957 1.00 86.88 92 GLY A C 1
ATOM 670 O O . GLY A 1 92 ? 2.263 8.866 -16.124 1.00 86.88 92 GLY A O 1
ATOM 671 N N . LEU A 1 93 ? 1.774 8.996 -13.924 1.00 86.12 93 LEU A N 1
ATOM 672 C CA . LEU A 1 93 ? 0.314 8.923 -14.071 1.00 86.12 93 LEU A CA 1
ATOM 673 C C . LEU A 1 93 ? -0.303 10.259 -14.501 1.00 86.12 93 LEU A C 1
ATOM 675 O O . LEU A 1 93 ? -1.314 10.264 -15.195 1.00 86.12 93 LEU A O 1
ATOM 679 N N . THR A 1 94 ? 0.284 11.380 -14.079 1.00 86.19 94 THR A N 1
ATOM 680 C CA . THR A 1 94 ? -0.201 12.735 -14.398 1.00 86.19 94 THR A CA 1
ATOM 681 C C . THR A 1 94 ? 0.622 13.432 -15.482 1.00 86.19 94 THR A C 1
ATOM 683 O O . THR A 1 94 ? 0.176 14.424 -16.054 1.00 86.19 94 THR A O 1
ATOM 686 N N . GLY A 1 95 ? 1.822 12.925 -15.770 1.00 81.69 95 GLY A N 1
ATOM 687 C CA . GLY A 1 95 ? 2.718 13.400 -16.817 1.00 81.69 95 GLY A CA 1
ATOM 688 C C . GLY A 1 95 ? 2.740 12.494 -18.050 1.00 81.69 95 GLY A C 1
ATOM 689 O O . GLY A 1 95 ? 1.795 11.772 -18.359 1.00 81.69 95 GLY A O 1
ATOM 690 N N . ARG A 1 96 ? 3.858 12.526 -18.784 1.00 76.75 96 ARG A N 1
ATOM 691 C CA . ARG A 1 96 ? 4.091 11.658 -19.945 1.00 76.75 96 ARG A CA 1
ATOM 692 C C . ARG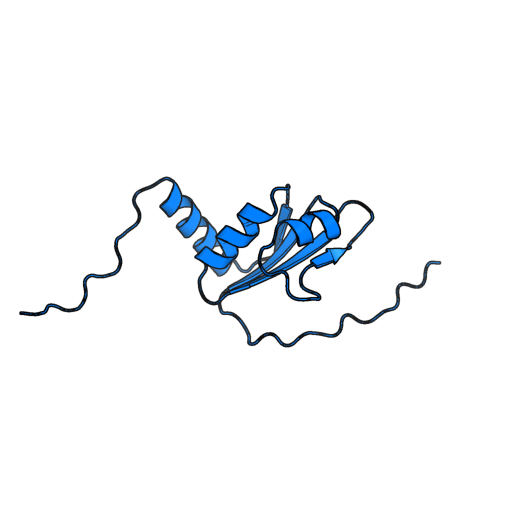 A 1 96 ? 4.839 10.404 -19.504 1.00 76.75 96 ARG A C 1
ATOM 694 O O . ARG A 1 96 ? 6.007 10.490 -19.132 1.00 76.75 96 ARG A O 1
ATOM 701 N N . ARG A 1 97 ? 4.198 9.237 -19.595 1.00 70.31 97 ARG A N 1
ATOM 702 C CA . ARG A 1 97 ? 4.854 7.946 -19.354 1.00 70.31 97 ARG A CA 1
ATOM 703 C C . ARG A 1 97 ? 5.873 7.669 -20.470 1.00 70.31 97 ARG A C 1
ATOM 705 O O . ARG A 1 97 ? 5.472 7.623 -21.637 1.00 70.31 97 ARG A O 1
ATOM 712 N N . PRO A 1 98 ? 7.172 7.489 -20.165 1.00 66.75 98 PRO A N 1
ATOM 713 C CA . PRO A 1 98 ? 8.115 6.965 -21.142 1.00 66.75 98 PRO A CA 1
ATOM 714 C C . PRO A 1 98 ? 7.621 5.594 -21.606 1.00 66.75 98 PRO A C 1
ATOM 716 O O . PRO A 1 98 ? 7.215 4.768 -20.785 1.00 66.75 98 PRO A O 1
ATOM 719 N N . GLY A 1 99 ? 7.616 5.361 -22.919 1.00 65.06 99 GLY A N 1
ATOM 720 C CA . GLY A 1 99 ? 7.366 4.023 -23.444 1.00 65.06 99 GLY A CA 1
ATOM 721 C C . GLY A 1 99 ? 8.429 3.045 -22.931 1.00 65.06 99 GLY A C 1
ATOM 722 O O . GLY A 1 99 ? 9.515 3.483 -22.534 1.00 65.06 99 GLY A O 1
ATOM 723 N N . PRO A 1 100 ? 8.149 1.730 -22.934 1.00 66.94 100 PRO A N 1
ATOM 724 C CA . PRO A 1 100 ? 9.197 0.744 -22.704 1.00 66.94 100 PRO A CA 1
ATOM 725 C C . PRO A 1 100 ? 10.370 1.025 -23.660 1.00 66.94 100 PRO A C 1
ATOM 727 O O . PRO A 1 100 ? 10.128 1.491 -24.781 1.00 66.94 100 PRO A O 1
ATOM 730 N N . PRO A 1 101 ? 11.629 0.789 -23.243 1.00 65.69 101 PRO A N 1
ATOM 731 C CA . PRO A 1 101 ? 12.758 0.926 -24.153 1.00 65.69 101 PRO A CA 1
ATOM 732 C C . PRO A 1 101 ? 12.457 0.110 -25.412 1.00 65.69 101 PRO A C 1
ATOM 734 O O . PRO A 1 101 ? 12.065 -1.055 -25.314 1.00 65.69 101 PRO A O 1
ATOM 737 N N . GLY A 1 102 ? 12.557 0.751 -26.582 1.00 64.94 102 GLY A N 1
ATOM 738 C CA . GLY A 1 102 ? 12.320 0.079 -27.855 1.00 64.94 102 GLY A CA 1
ATOM 739 C C . GLY A 1 102 ? 13.185 -1.174 -27.917 1.00 64.94 102 GLY A C 1
ATOM 740 O O . GLY A 1 102 ? 14.371 -1.111 -27.584 1.00 64.94 102 GLY A O 1
ATOM 741 N N . ALA A 1 103 ? 12.583 -2.311 -28.273 1.00 58.81 103 ALA A N 1
ATOM 742 C CA . ALA A 1 103 ? 13.329 -3.551 -28.436 1.00 58.81 103 ALA A CA 1
ATOM 743 C C . ALA A 1 103 ? 14.545 -3.288 -29.349 1.00 58.81 103 ALA A C 1
ATOM 745 O O . ALA A 1 103 ? 14.392 -2.568 -30.344 1.00 58.81 103 ALA A O 1
ATOM 746 N N . PRO A 1 104 ? 15.742 -3.816 -29.023 1.00 57.88 104 PRO A N 1
ATOM 747 C CA . PRO A 1 104 ? 16.909 -3.696 -29.888 1.00 57.88 104 PRO A CA 1
ATOM 748 C C . PRO A 1 104 ? 16.534 -4.091 -31.317 1.00 57.88 104 PRO A C 1
ATOM 750 O O . PRO A 1 104 ? 15.889 -5.118 -31.526 1.00 57.88 104 PRO A O 1
ATOM 753 N N . GLY A 1 105 ? 16.873 -3.213 -32.262 1.00 57.06 105 GLY A N 1
ATOM 754 C CA . GLY A 1 105 ? 16.310 -3.179 -33.606 1.00 57.06 105 GLY A CA 1
ATOM 755 C C . GLY A 1 105 ? 16.274 -4.532 -34.310 1.00 57.06 105 GLY A C 1
ATOM 756 O O . GLY A 1 105 ? 17.302 -5.172 -34.505 1.00 57.06 105 GLY A O 1
ATOM 757 N N . SER A 1 106 ? 15.085 -4.912 -34.769 1.00 52.81 106 SER A N 1
ATOM 758 C CA . SER A 1 106 ? 14.929 -5.794 -35.917 1.00 52.81 106 SER A CA 1
ATOM 759 C C . SER A 1 106 ? 15.235 -4.984 -37.177 1.00 52.81 106 SER A C 1
ATOM 761 O O . SER A 1 106 ? 14.370 -4.307 -37.735 1.00 52.81 106 SER A O 1
ATOM 763 N N . ARG A 1 107 ? 16.498 -4.993 -37.595 1.00 57.22 107 ARG A N 1
ATOM 764 C CA . ARG A 1 107 ? 16.896 -4.604 -38.946 1.00 57.22 107 ARG A CA 1
ATOM 765 C C . ARG A 1 107 ? 17.693 -5.741 -39.563 1.00 57.22 107 ARG A C 1
ATOM 767 O O . ARG A 1 107 ? 18.491 -6.346 -38.816 1.00 57.22 107 ARG A O 1
#

Nearest PDB structures (foldseek):
  7u02-assembly1_M  TM=5.677E-01  e=5.174E-01  Caulobacter vibrioides CB15
  8tp8-assembly1_A  TM=5.621E-01  e=4.851E-01  Caulobacter vibrioides NA1000
  8tpk-assembly1_A  TM=6.001E-01  e=9.852E-01  Caulobacter vibrioides NA1000
  8tp8-assembly2_C  TM=5.842E-01  e=1.051E+00  Caulobacter vibrioides NA1000
  4amo-assembly1_A  TM=4.301E-01  e=1.051E+00  Micromonospora chersina

Foldseek 3Di:
DDDDDDDDPPPPDPQAPFKKKKKFQADQVLLVVQQPDDDPSQWADPDPGIIIGIDGHNQLVVVLVSVVSSVTDIDMGGDPVSVVNSVVNVCVVVDPPDDDPPDDDPD

pLDDT: mean 82.04, std 17.87, range [35.22, 97.62]